Protein AF-A0AAJ1T6L6-F1 (afdb_monomer_lite)

Foldseek 3Di:
DDDDDDDDDDDPDPDPDPPDDDDDPDPCVVCVPPDPCPVVPPPVD

Sequence (45 aa):
MTAVMVEITSPPTALREPEEVVLLDDLETLTEGAVPGCNDDNPYR

pLDDT: mean 74.64, std 7.23, range [53.53, 85.44]

Structure (mmCIF, N/CA/C/O backbone):
data_AF-A0AAJ1T6L6-F1
#
_entry.id   AF-A0AAJ1T6L6-F1
#
loop_
_atom_site.group_PDB
_atom_site.i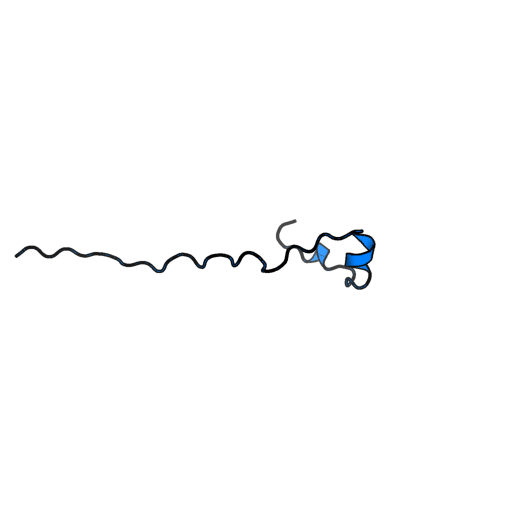d
_atom_site.type_symbol
_atom_site.label_atom_id
_atom_site.label_alt_id
_atom_site.label_comp_id
_atom_site.label_asym_id
_atom_site.label_entity_id
_atom_site.label_seq_id
_atom_site.pdbx_PDB_ins_code
_atom_site.Cartn_x
_atom_site.Cartn_y
_atom_site.Cartn_z
_atom_site.occupancy
_atom_site.B_iso_or_equiv
_atom_site.auth_seq_id
_atom_site.auth_comp_id
_atom_site.auth_asym_id
_atom_site.auth_atom_id
_atom_site.pdbx_PDB_model_num
ATOM 1 N N . MET A 1 1 ? -38.704 5.533 39.353 1.00 53.53 1 MET A N 1
ATOM 2 C CA . MET A 1 1 ? -38.011 4.994 38.164 1.00 53.53 1 MET A CA 1
ATOM 3 C C . MET A 1 1 ? -36.789 5.862 37.924 1.00 53.53 1 MET A C 1
ATOM 5 O O . MET A 1 1 ? -36.932 7.077 37.973 1.00 53.53 1 MET A O 1
ATOM 9 N N . THR A 1 2 ? -35.611 5.272 37.759 1.00 76.69 2 THR A N 1
ATOM 10 C CA . THR A 1 2 ? -34.343 5.982 37.531 1.00 76.69 2 THR A CA 1
ATOM 11 C C . THR A 1 2 ? -33.993 5.937 36.048 1.00 76.69 2 THR A C 1
ATOM 13 O O . THR A 1 2 ? -34.043 4.874 35.436 1.00 76.69 2 THR 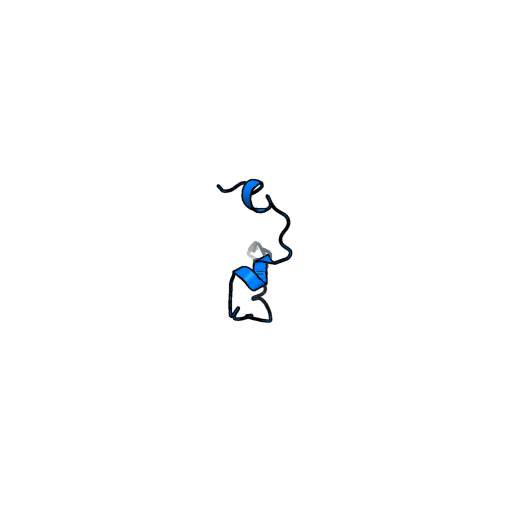A O 1
ATOM 16 N N . ALA A 1 3 ? -33.672 7.092 35.465 1.00 79.00 3 ALA A N 1
ATOM 17 C CA . ALA A 1 3 ? -33.229 7.192 34.079 1.00 79.00 3 ALA A CA 1
ATOM 18 C C . ALA A 1 3 ? -31.697 7.151 34.020 1.00 79.00 3 ALA A C 1
ATOM 20 O O . ALA A 1 3 ? -31.031 7.775 34.846 1.00 79.00 3 ALA A O 1
ATOM 21 N N . VAL A 1 4 ? -31.154 6.422 33.045 1.00 81.31 4 VAL A N 1
ATOM 22 C CA . VAL A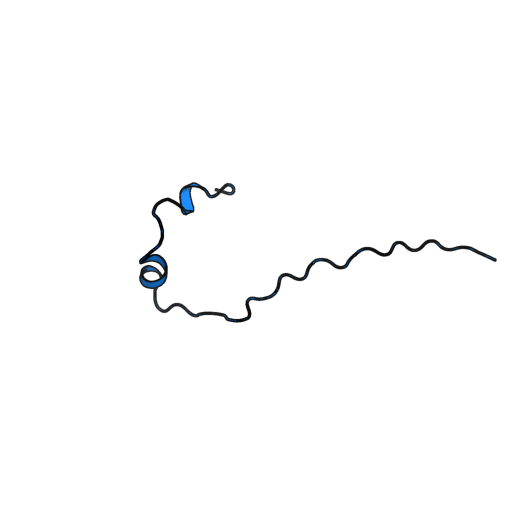 1 4 ? -29.713 6.326 32.779 1.00 81.31 4 VAL A CA 1
ATOM 23 C C . VAL A 1 4 ? -29.480 6.738 31.330 1.00 81.31 4 VAL A C 1
ATOM 25 O O . VAL A 1 4 ? -30.132 6.213 30.430 1.00 81.31 4 VAL A O 1
ATOM 28 N N . MET A 1 5 ? -28.571 7.690 31.114 1.00 84.44 5 MET A N 1
ATOM 29 C CA . MET A 1 5 ? -28.096 8.059 29.780 1.00 84.44 5 MET A CA 1
ATOM 30 C C . MET A 1 5 ? -26.892 7.198 29.410 1.00 84.44 5 MET A C 1
ATOM 32 O O . MET A 1 5 ? -25.975 7.034 30.212 1.00 84.44 5 MET A O 1
ATOM 36 N N . VAL A 1 6 ? -26.902 6.677 28.185 1.00 84.50 6 VAL A N 1
ATOM 37 C CA . VAL A 1 6 ? -25.791 5.931 27.594 1.00 84.50 6 VAL A CA 1
ATOM 38 C C . VAL A 1 6 ? -25.454 6.593 26.267 1.00 84.50 6 VAL A C 1
ATOM 40 O O . VAL A 1 6 ? -26.323 6.733 25.408 1.00 84.50 6 VAL A O 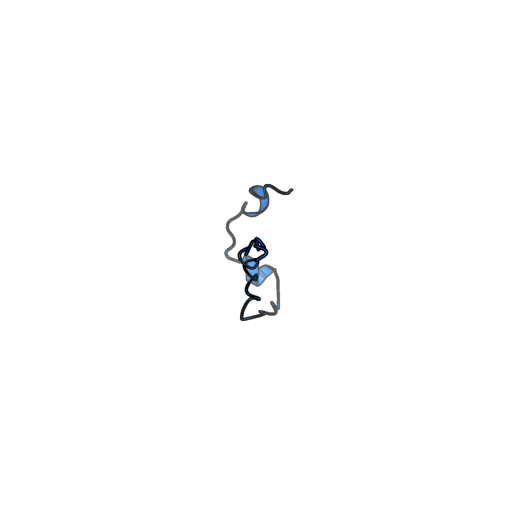1
ATOM 43 N N . GLU A 1 7 ? -24.203 7.012 26.111 1.00 84.75 7 GLU A N 1
ATOM 44 C CA . GLU A 1 7 ? -23.679 7.456 24.823 1.00 84.75 7 GLU A CA 1
ATOM 45 C C . GLU A 1 7 ? -23.217 6.244 24.013 1.00 84.75 7 GLU A C 1
ATOM 47 O O . GLU A 1 7 ? -22.472 5.398 24.507 1.00 84.75 7 GLU A O 1
ATOM 52 N N . ILE A 1 8 ? -23.667 6.167 22.761 1.00 85.44 8 ILE A N 1
ATOM 53 C CA . ILE A 1 8 ? -23.228 5.161 21.794 1.00 85.44 8 ILE A CA 1
ATOM 54 C C . ILE A 1 8 ? -22.357 5.884 20.775 1.00 85.44 8 ILE A C 1
ATOM 56 O O . ILE A 1 8 ? -22.848 6.713 20.010 1.00 85.44 8 ILE A O 1
ATOM 60 N N . THR A 1 9 ? -21.065 5.574 20.769 1.00 85.12 9 THR A N 1
ATOM 61 C CA . THR A 1 9 ? -20.127 6.096 19.773 1.00 85.12 9 THR A CA 1
ATOM 62 C C . THR A 1 9 ? -19.972 5.099 18.627 1.00 85.12 9 THR A C 1
ATOM 64 O O . THR A 1 9 ? -20.186 3.895 18.789 1.00 85.12 9 THR A O 1
ATOM 67 N N . SER A 1 10 ? -19.638 5.599 17.435 1.00 82.62 10 SER A N 1
ATOM 68 C CA . SER A 1 10 ? -19.344 4.720 16.300 1.00 82.62 10 SER A CA 1
ATOM 69 C C . SER A 1 10 ? -18.018 3.993 16.535 1.00 82.62 10 SER A C 1
ATOM 71 O O . SER A 1 10 ? -17.075 4.616 17.034 1.00 82.62 10 SER A O 1
ATOM 73 N N . PRO A 1 11 ? -17.916 2.701 16.178 1.00 80.38 11 PRO A N 1
ATOM 74 C CA . PRO A 1 11 ? -16.647 1.998 16.252 1.00 80.38 11 PRO A CA 1
ATOM 75 C C . PRO A 1 11 ? -15.626 2.674 15.323 1.00 80.38 11 PRO A C 1
ATOM 77 O O . PRO A 1 11 ? -16.014 3.223 14.286 1.00 80.38 11 PRO A O 1
ATOM 80 N N . PRO A 1 12 ? -14.328 2.644 15.669 1.00 78.25 12 PRO A N 1
ATOM 81 C CA . PRO A 1 12 ? -13.294 3.134 14.771 1.00 78.25 12 PRO A CA 1
ATOM 82 C C . PRO A 1 12 ? -13.381 2.380 13.442 1.00 78.25 12 PRO A C 1
ATOM 84 O O . PRO A 1 12 ? -13.598 1.166 13.424 1.00 78.25 12 PRO A O 1
ATOM 87 N N . THR A 1 13 ? -13.208 3.093 12.328 1.00 79.31 13 THR A N 1
ATOM 88 C CA . THR A 1 13 ? -13.046 2.459 11.019 1.00 79.31 13 THR A CA 1
ATOM 89 C C . THR A 1 13 ? -11.852 1.521 11.111 1.00 79.31 13 THR A C 1
ATOM 91 O O . THR A 1 13 ? -10.717 1.976 11.245 1.00 79.31 13 THR A O 1
ATOM 94 N N . ALA A 1 14 ? -12.102 0.212 11.082 1.00 73.00 14 ALA A N 1
ATOM 95 C CA . ALA A 1 14 ? -11.030 -0.760 10.989 1.00 73.00 14 ALA A CA 1
ATOM 96 C C . ALA A 1 14 ? -10.264 -0.477 9.692 1.00 73.00 14 ALA A C 1
ATOM 98 O O . ALA A 1 14 ? -10.860 -0.443 8.611 1.00 73.00 14 ALA A O 1
ATOM 99 N N . LEU A 1 15 ? -8.958 -0.234 9.803 1.00 72.75 15 LEU A N 1
ATOM 100 C CA . LEU A 1 15 ? -8.083 -0.249 8.640 1.00 72.75 15 LEU A CA 1
ATOM 101 C C . LEU A 1 15 ? -8.210 -1.649 8.043 1.00 72.75 15 LEU A C 1
ATOM 103 O O . LEU A 1 15 ? -7.893 -2.631 8.713 1.00 72.75 15 LEU A O 1
ATOM 107 N N . ARG A 1 16 ? -8.756 -1.750 6.827 1.00 71.62 16 ARG A N 1
ATOM 108 C CA . ARG A 1 16 ? -8.741 -3.013 6.091 1.00 71.62 16 ARG A CA 1
ATOM 109 C C . ARG A 1 16 ? -7.281 -3.398 5.926 1.00 71.62 16 ARG A C 1
ATOM 111 O O . ARG A 1 16 ? -6.522 -2.650 5.313 1.00 71.62 16 ARG A O 1
ATOM 118 N N . GLU A 1 17 ? -6.904 -4.534 6.498 1.00 70.25 17 GLU A N 1
ATOM 119 C CA . GLU A 1 17 ? -5.652 -5.170 6.123 1.00 70.25 17 GLU A CA 1
ATOM 120 C C . GLU A 1 17 ? -5.709 -5.401 4.607 1.00 70.25 17 GLU A C 1
ATOM 122 O O . GLU A 1 17 ? -6.768 -5.791 4.096 1.00 70.25 17 GLU A O 1
ATOM 127 N N . PRO A 1 18 ? -4.645 -5.064 3.862 1.00 68.81 18 PRO A N 1
ATOM 128 C CA . PRO A 1 18 ? -4.631 -5.292 2.428 1.00 68.81 18 PRO A CA 1
ATOM 129 C C . PRO A 1 18 ? -4.891 -6.779 2.174 1.00 68.81 18 PRO A C 1
ATOM 131 O O . PRO A 1 18 ? -4.274 -7.633 2.806 1.00 68.81 18 PRO A O 1
ATOM 134 N N . GLU A 1 19 ? -5.819 -7.083 1.263 1.00 75.38 19 GLU A N 1
ATOM 135 C CA . GLU A 1 19 ? -6.222 -8.466 0.963 1.00 75.38 19 GLU A CA 1
ATOM 136 C C . GLU A 1 19 ? -5.067 -9.304 0.388 1.00 75.38 19 GLU A C 1
ATOM 138 O O . GLU A 1 19 ? -5.147 -10.529 0.341 1.00 75.38 19 GLU A O 1
ATOM 143 N N . GLU A 1 20 ? -3.974 -8.648 -0.009 1.00 69.44 20 GLU A N 1
ATOM 144 C CA . GLU A 1 20 ? -2.823 -9.266 -0.642 1.00 69.44 20 GLU A CA 1
ATOM 145 C C . GLU A 1 20 ? -1.515 -8.626 -0.155 1.00 69.44 20 GLU A C 1
ATOM 147 O O . GLU A 1 20 ? -1.315 -7.411 -0.240 1.00 69.44 20 GLU A O 1
ATOM 152 N N . VAL A 1 21 ? -0.611 -9.463 0.361 1.00 69.75 21 VAL A N 1
ATOM 153 C CA . VAL A 1 21 ? 0.774 -9.090 0.665 1.00 69.75 21 VAL A CA 1
ATOM 154 C C . VAL A 1 21 ? 1.629 -9.541 -0.511 1.00 69.75 21 VAL A C 1
ATOM 156 O O . VAL A 1 21 ? 1.921 -10.728 -0.651 1.00 69.75 21 VAL A O 1
ATOM 159 N N . VAL A 1 22 ? 2.024 -8.598 -1.365 1.00 76.38 22 VAL A N 1
ATOM 160 C CA . VAL A 1 22 ? 2.927 -8.875 -2.488 1.00 76.38 22 VAL A CA 1
ATOM 161 C C . VAL A 1 22 ? 4.368 -8.787 -1.989 1.00 76.38 22 VAL A C 1
ATOM 163 O O . VAL A 1 22 ? 4.836 -7.720 -1.593 1.00 76.38 22 VAL A O 1
ATOM 166 N N . LEU A 1 23 ? 5.068 -9.922 -1.991 1.00 76.38 23 LEU A N 1
ATOM 167 C CA . LEU A 1 23 ? 6.515 -9.970 -1.787 1.00 76.38 23 LEU A CA 1
ATOM 168 C C . LEU A 1 23 ? 7.180 -9.550 -3.095 1.00 76.38 23 LEU A C 1
ATOM 170 O O . LEU A 1 23 ? 7.031 -10.218 -4.113 1.00 76.38 23 LEU A O 1
ATOM 174 N N . LEU A 1 24 ? 7.861 -8.410 -3.063 1.00 78.75 24 LEU A N 1
ATOM 175 C CA . LEU A 1 24 ? 8.588 -7.888 -4.211 1.00 78.75 24 LEU A CA 1
ATOM 176 C C . LEU A 1 24 ? 9.983 -8.506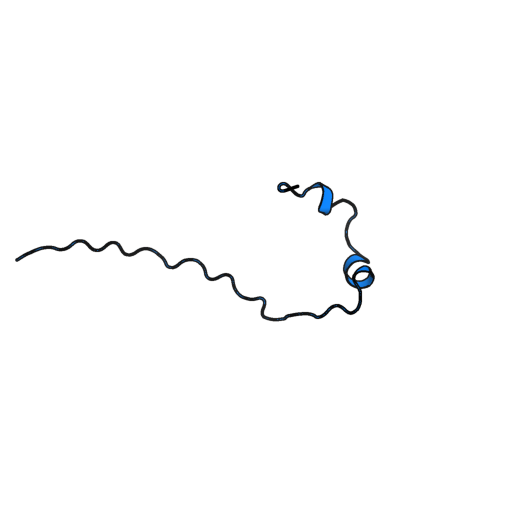 -4.237 1.00 78.75 24 LEU A C 1
ATOM 178 O O . LEU A 1 24 ? 10.690 -8.463 -3.230 1.00 78.75 24 LEU A O 1
ATOM 182 N N . ASP A 1 25 ? 10.369 -9.048 -5.390 1.00 79.62 25 ASP A N 1
ATOM 183 C CA . ASP A 1 25 ? 11.713 -9.593 -5.594 1.00 79.62 25 ASP A CA 1
ATOM 184 C C . ASP A 1 25 ? 12.775 -8.481 -5.647 1.00 79.62 25 ASP A C 1
ATOM 186 O O . ASP A 1 25 ? 13.914 -8.714 -5.246 1.00 79.62 25 ASP A O 1
ATOM 190 N N . ASP A 1 26 ? 12.402 -7.277 -6.112 1.00 80.94 26 ASP A N 1
ATOM 191 C CA . ASP A 1 26 ? 13.315 -6.139 -6.254 1.00 80.94 26 ASP A CA 1
ATOM 192 C C . ASP A 1 26 ? 12.608 -4.767 -6.190 1.00 80.94 26 ASP A C 1
ATOM 194 O O . ASP A 1 26 ? 11.477 -4.610 -6.670 1.00 80.94 26 ASP A O 1
ATOM 198 N N . LEU A 1 27 ? 13.274 -3.754 -5.623 1.00 79.75 27 LEU A N 1
ATOM 199 C CA . LEU A 1 27 ? 12.719 -2.394 -5.467 1.00 79.75 27 LEU A CA 1
ATOM 200 C C . LEU A 1 27 ? 12.729 -1.616 -6.788 1.00 79.75 27 LEU A C 1
ATOM 202 O O . LEU A 1 27 ? 11.863 -0.776 -7.049 1.00 79.75 27 LEU A O 1
ATOM 206 N N . GLU A 1 28 ? 13.693 -1.922 -7.637 1.00 80.12 28 GLU A N 1
ATOM 207 C CA . GLU A 1 28 ? 13.892 -1.352 -8.958 1.00 80.12 28 GLU A CA 1
ATOM 208 C C . GLU A 1 28 ? 12.699 -1.701 -9.856 1.00 80.12 28 GLU A C 1
ATOM 210 O O . GLU A 1 28 ? 12.152 -0.830 -10.528 1.00 80.12 28 GLU A O 1
ATOM 215 N N . THR A 1 29 ? 12.203 -2.941 -9.766 1.00 79.25 29 THR A N 1
ATOM 216 C CA . THR A 1 29 ? 11.015 -3.394 -10.512 1.00 79.25 29 THR A CA 1
ATOM 217 C C . THR A 1 29 ? 9.746 -2.666 -10.053 1.00 79.25 29 THR A C 1
ATOM 219 O O . THR A 1 29 ? 8.900 -2.306 -10.869 1.00 79.25 29 THR A O 1
ATOM 222 N N . LEU A 1 30 ? 9.607 -2.386 -8.751 1.00 79.25 30 LEU A N 1
ATOM 223 C CA . LEU A 1 30 ? 8.474 -1.606 -8.232 1.00 79.25 30 LEU A CA 1
ATOM 224 C C . LEU A 1 30 ? 8.487 -0.159 -8.750 1.00 79.25 30 LEU A C 1
ATOM 226 O O . LEU A 1 30 ? 7.437 0.465 -8.911 1.00 79.25 30 LEU A O 1
ATOM 230 N N . THR A 1 31 ? 9.677 0.392 -8.975 1.00 79.44 31 THR A N 1
ATOM 231 C CA . THR A 1 31 ? 9.872 1.819 -9.256 1.00 79.44 31 THR A CA 1
ATOM 232 C C . THR A 1 31 ? 10.063 2.137 -10.737 1.00 79.44 31 THR A C 1
ATOM 234 O O . THR A 1 31 ? 10.122 3.315 -11.089 1.00 79.44 31 THR A O 1
ATOM 237 N N . GLU A 1 32 ? 10.047 1.132 -11.621 1.00 78.50 32 GLU A N 1
ATOM 238 C CA . GLU A 1 32 ? 10.340 1.255 -13.062 1.00 78.50 32 GLU A CA 1
ATOM 239 C C . GLU A 1 32 ? 9.356 2.154 -13.852 1.00 78.50 32 GLU A C 1
ATOM 241 O O . GLU A 1 32 ? 9.598 2.508 -15.003 1.00 78.50 32 GLU A O 1
ATOM 246 N N . GLY A 1 33 ? 8.265 2.603 -13.229 1.00 71.12 33 GLY A N 1
ATOM 247 C CA . GLY A 1 33 ? 7.330 3.593 -13.783 1.00 71.12 33 GLY A CA 1
ATOM 248 C C . GLY A 1 33 ? 6.973 4.725 -12.820 1.00 71.12 33 GLY A C 1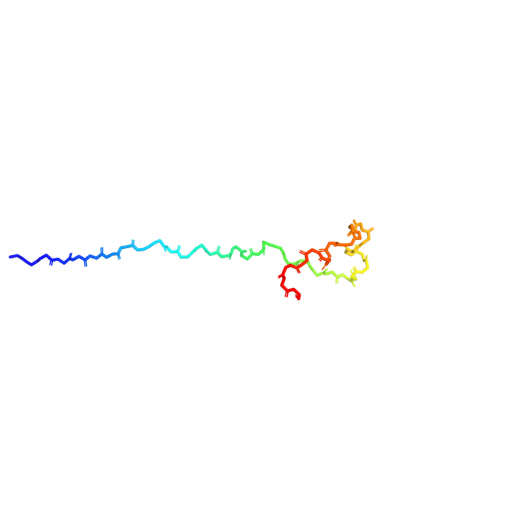
ATOM 249 O O . GLY A 1 33 ? 6.028 5.472 -13.081 1.00 71.12 33 GLY A O 1
ATOM 250 N N . ALA A 1 34 ? 7.675 4.839 -11.690 1.00 75.25 34 ALA A N 1
ATOM 251 C CA . ALA A 1 34 ? 7.385 5.865 -10.702 1.00 75.25 34 ALA A CA 1
ATOM 252 C C . ALA A 1 34 ? 7.712 7.255 -11.267 1.00 75.25 34 ALA A C 1
ATOM 254 O O . ALA A 1 34 ? 8.785 7.492 -11.824 1.00 75.25 34 ALA A O 1
ATOM 255 N N . VAL A 1 35 ? 6.775 8.191 -11.109 1.00 70.38 35 VAL A N 1
ATOM 256 C CA . VAL A 1 35 ? 6.987 9.584 -11.508 1.00 70.38 35 VAL A CA 1
ATOM 257 C C . VAL A 1 35 ? 8.076 10.181 -10.607 1.00 70.38 35 VAL A C 1
ATOM 259 O O . VAL A 1 35 ? 7.934 10.137 -9.378 1.00 70.38 35 VAL A O 1
ATOM 262 N N . PRO A 1 36 ? 9.157 10.745 -11.180 1.00 70.81 36 PRO A N 1
ATOM 263 C CA . PRO A 1 36 ? 10.179 11.426 -10.396 1.00 70.81 36 PRO A CA 1
ATOM 264 C C . PRO A 1 36 ? 9.548 12.528 -9.536 1.00 70.81 36 PRO A C 1
ATOM 266 O O . PRO A 1 36 ? 8.738 13.305 -10.033 1.00 70.81 36 PRO A O 1
ATOM 269 N N . GLY A 1 37 ? 9.924 12.598 -8.257 1.00 67.50 37 GLY A N 1
ATOM 270 C CA . GLY A 1 37 ? 9.486 13.665 -7.346 1.00 67.50 37 GLY A CA 1
ATOM 271 C C . GLY A 1 37 ? 8.304 13.331 -6.431 1.00 67.50 37 GLY A C 1
ATOM 272 O O . GLY A 1 37 ? 7.989 14.124 -5.555 1.00 67.50 37 GLY A O 1
ATOM 273 N N . CYS A 1 38 ? 7.697 12.139 -6.518 1.00 65.25 38 CYS A N 1
ATOM 274 C CA . CYS A 1 38 ? 6.606 11.758 -5.601 1.00 65.25 38 CYS A CA 1
ATOM 275 C C . CYS A 1 38 ? 7.023 11.741 -4.109 1.00 65.25 38 CYS A C 1
ATOM 277 O O . CYS A 1 38 ? 6.176 11.802 -3.222 1.00 65.25 38 CYS A O 1
ATOM 279 N N . ASN A 1 39 ? 8.327 11.652 -3.821 1.00 62.81 39 ASN A N 1
ATOM 280 C CA . ASN A 1 39 ? 8.875 11.705 -2.462 1.00 62.81 39 ASN A CA 1
ATOM 281 C C . ASN A 1 39 ? 9.136 13.143 -1.964 1.00 62.81 39 ASN A C 1
ATOM 283 O O . ASN A 1 39 ? 9.307 13.343 -0.762 1.00 62.81 39 ASN A O 1
ATOM 287 N N . ASP A 1 40 ? 9.174 14.131 -2.864 1.00 67.75 40 ASP A N 1
ATOM 288 C CA . ASP A 1 40 ? 9.402 15.541 -2.516 1.00 67.75 40 ASP A CA 1
ATOM 289 C C . ASP A 1 40 ? 8.123 16.210 -1.984 1.00 67.75 40 ASP A C 1
ATOM 291 O O . ASP A 1 40 ? 8.197 17.152 -1.199 1.00 67.75 40 ASP A O 1
ATOM 295 N N . ASP A 1 41 ? 6.954 15.664 -2.328 1.00 66.31 41 ASP A N 1
ATOM 296 C CA . ASP A 1 41 ? 5.642 16.092 -1.827 1.00 66.31 41 ASP A CA 1
ATOM 297 C C . ASP A 1 41 ? 5.262 15.441 -0.483 1.00 66.31 41 ASP A C 1
ATOM 299 O O . ASP A 1 41 ? 4.108 15.517 -0.064 1.00 66.31 41 ASP A O 1
ATOM 303 N N . ASN A 1 42 ? 6.196 14.776 0.210 1.00 63.59 42 ASN A N 1
ATOM 304 C CA . ASN A 1 42 ? 5.913 14.153 1.502 1.00 63.59 42 ASN A CA 1
ATOM 305 C C . ASN A 1 42 ? 5.800 15.225 2.610 1.00 63.59 42 ASN A C 1
ATOM 307 O O . ASN A 1 42 ? 6.825 15.757 3.042 1.00 63.59 42 ASN A O 1
ATOM 311 N N . PRO A 1 43 ? 4.595 15.514 3.147 1.00 73.50 43 PRO A N 1
ATOM 312 C CA . PRO A 1 43 ? 4.396 16.584 4.127 1.00 73.50 43 PRO A CA 1
ATOM 313 C C . PRO A 1 43 ? 4.890 16.214 5.536 1.00 73.50 43 PRO A C 1
ATOM 315 O O . PRO A 1 43 ? 4.749 17.005 6.467 1.00 73.50 43 PRO A O 1
ATOM 318 N N . TYR A 1 44 ? 5.429 15.005 5.704 1.00 71.56 44 TYR A N 1
ATOM 319 C CA . TYR A 1 44 ? 5.921 14.466 6.970 1.00 71.56 44 TYR A CA 1
ATOM 320 C C . TYR A 1 44 ? 7.443 14.282 6.995 1.00 71.56 44 TYR A C 1
ATOM 322 O O . TYR A 1 44 ? 7.949 13.600 7.890 1.00 71.56 44 TYR A O 1
ATOM 330 N N . ARG A 1 45 ? 8.164 14.829 6.009 1.00 58.25 45 ARG A N 1
ATOM 331 C CA . ARG A 1 45 ? 9.629 14.813 5.984 1.00 58.25 45 ARG A CA 1
ATOM 332 C C . ARG A 1 45 ? 10.248 15.976 6.756 1.00 58.25 45 ARG A C 1
ATOM 334 O O . ARG A 1 45 ? 9.617 17.052 6.825 1.00 58.25 45 ARG A O 1
#

Secondary structure (DSSP, 8-state):
--------PPPP---PPPS-----S-HHHHHTTPPTTTTTT-TT-

Radius of gyration: 22.46 Å; chains: 1; bounding box: 52×27×52 Å